Protein AF-A0A2W6E355-F1 (afdb_monomer)

pLDDT: mean 88.49, std 6.78, range [59.19, 97.25]

Sequence (75 aa):
MNGLDPAGIAWLRSLLRSLAAKGRTVVLASHLLGEIAQTADHVLIVSAGQLRFAGPLREIGETNEALESAFLNLT

Foldseek 3Di:
DPPDDPVRLVVVLVVLVVCVVVVDDDDDDDPQLVSCLSHPQWDWQDDPNDTQDTGGPVVQNSDSVSSVVVNVVRD

Solvent-accessible surface area (backbone atoms only — not comparable to full-atom values): 4672 Å² total; per-residue (Å²): 114,88,94,52,54,75,66,52,47,52,50,52,62,47,49,58,52,56,44,36,75,71,77,41,91,79,90,83,90,73,89,55,59,65,58,46,51,75,67,46,71,56,46,74,44,71,41,97,94,36,82,66,44,76,47,53,30,75,82,57,35,70,45,51,68,38,42,50,54,48,49,66,76,60,95

Nearest PDB structures (foldseek):
  8edw-assembly1_A  TM=9.386E-01  e=2.305E-01  Homo sapiens
  8zx1-assembly1_D  TM=8.870E-01  e=2.804E-01  Escherichia coli
  6mit-assembly2_E  TM=7.697E-01  e=3.642E-01  Enterobacter cloacae subsp. cloacae ATCC 13047
  5x5y-assembly1_A  TM=8.580E-01  e=7.475E-01  Pseudomonas aeruginosa PAO1
  4jbw-assembly2_C  TM=8.058E-01  e=5.755E-01  Escherichia coli K-12

Secondary structure (DSSP, 8-state):
-TT--HHHHHHHHHHHHHHHHTT-------S-HHHHHTT-SEEEEEETTEEEEEEEGGGT-SSHHHHHHHHHHH-

Structure (mmCIF, N/CA/C/O backbone):
data_AF-A0A2W6E355-F1
#
_entry.id   AF-A0A2W6E355-F1
#
loop_
_atom_site.group_PDB
_atom_site.id
_atom_site.type_symbol
_atom_site.label_atom_id
_atom_site.label_alt_id
_atom_site.label_comp_id
_atom_site.label_asym_id
_atom_site.label_entity_id
_atom_site.label_seq_id
_atom_site.pdbx_PDB_ins_code
_atom_site.Cartn_x
_atom_site.Cartn_y
_atom_site.Cartn_z
_atom_site.occupancy
_atom_site.B_iso_or_equiv
_atom_site.auth_seq_id
_atom_site.auth_comp_id
_atom_site.auth_asym_id
_atom_site.auth_atom_id
_atom_site.pdbx_PDB_model_num
ATOM 1 N N . MET A 1 1 ? 8.827 -1.376 -0.401 1.00 59.19 1 MET A N 1
ATOM 2 C CA . MET A 1 1 ? 9.688 -1.688 -1.569 1.00 59.19 1 MET A CA 1
ATOM 3 C C . MET A 1 1 ? 11.061 -1.010 -1.505 1.00 59.19 1 MET A C 1
ATOM 5 O O . MET A 1 1 ? 11.783 -1.008 -2.495 1.00 59.19 1 MET A O 1
ATOM 9 N N . ASN A 1 2 ? 11.4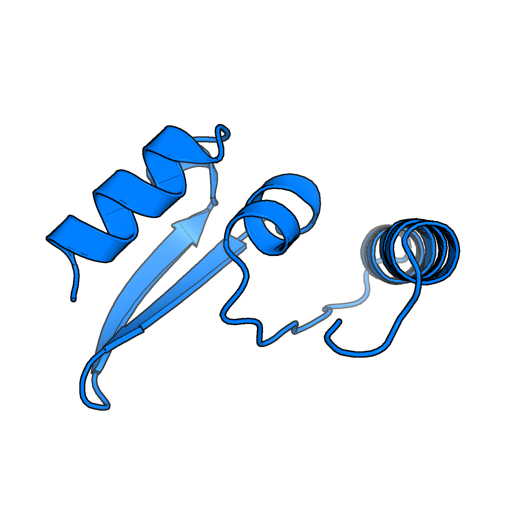64 -0.482 -0.344 1.00 60.19 2 ASN A N 1
ATOM 10 C CA . ASN A 1 2 ? 12.718 0.252 -0.216 1.00 60.19 2 ASN A CA 1
ATOM 11 C C . ASN A 1 2 ? 13.929 -0.673 -0.461 1.00 60.19 2 ASN A C 1
ATOM 13 O O . ASN A 1 2 ? 13.971 -1.770 0.096 1.00 60.19 2 ASN A O 1
ATOM 17 N N . GLY A 1 3 ? 14.876 -0.247 -1.302 1.00 75.38 3 GLY A N 1
ATOM 18 C CA . GLY A 1 3 ? 16.060 -1.033 -1.683 1.00 75.38 3 GLY A CA 1
ATOM 19 C C . GLY A 1 3 ? 15.906 -1.930 -2.921 1.00 75.38 3 GLY A C 1
ATOM 20 O O . GLY A 1 3 ? 16.877 -2.576 -3.306 1.00 75.38 3 GLY A O 1
ATOM 21 N N . LEU A 1 4 ? 14.729 -1.963 -3.559 1.00 81.06 4 LEU A N 1
ATOM 22 C CA . LEU A 1 4 ? 14.560 -2.543 -4.895 1.00 81.06 4 LEU A CA 1
ATOM 23 C C . LEU A 1 4 ? 14.802 -1.477 -5.964 1.00 81.06 4 LEU A C 1
ATOM 25 O O . LEU A 1 4 ? 14.397 -0.324 -5.815 1.00 81.06 4 LEU A O 1
ATOM 29 N N . ASP A 1 5 ? 15.434 -1.877 -7.060 1.00 89.81 5 ASP A N 1
ATOM 30 C CA . ASP A 1 5 ? 15.530 -1.055 -8.257 1.00 89.81 5 ASP A CA 1
ATOM 31 C C . ASP A 1 5 ? 14.144 -0.917 -8.935 1.00 89.81 5 ASP A C 1
ATOM 33 O O . ASP A 1 5 ? 13.215 -1.678 -8.630 1.00 89.81 5 ASP A O 1
ATOM 37 N N . PRO A 1 6 ? 13.959 0.029 -9.875 1.00 86.38 6 PRO A N 1
ATOM 38 C CA . PRO A 1 6 ? 12.667 0.233 -10.533 1.00 86.38 6 PRO A CA 1
ATOM 39 C C . PRO A 1 6 ? 12.089 -1.033 -11.187 1.00 86.38 6 PRO A C 1
ATOM 41 O O . PRO A 1 6 ? 10.871 -1.240 -11.160 1.00 86.38 6 PRO A O 1
ATOM 44 N N . ALA A 1 7 ? 12.941 -1.911 -11.734 1.00 90.31 7 ALA A N 1
ATOM 45 C CA . ALA A 1 7 ? 12.502 -3.18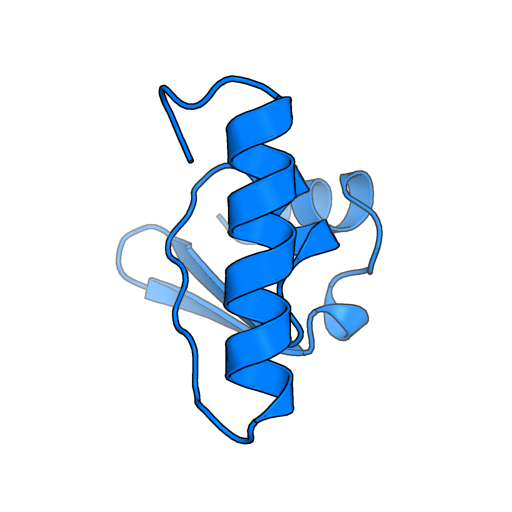1 -12.306 1.00 90.31 7 ALA A CA 1
ATOM 46 C C . ALA A 1 7 ? 12.025 -4.161 -11.222 1.00 90.31 7 ALA A C 1
ATOM 48 O O . ALA A 1 7 ? 10.965 -4.772 -11.379 1.00 90.31 7 ALA A O 1
ATOM 49 N N . GLY A 1 8 ? 12.736 -4.265 -10.094 1.00 91.00 8 GLY A N 1
ATOM 50 C CA . GLY A 1 8 ? 12.312 -5.052 -8.936 1.00 91.00 8 GLY A CA 1
ATOM 51 C C . GLY A 1 8 ? 10.976 -4.583 -8.354 1.00 91.00 8 GLY A C 1
ATOM 52 O O . GLY A 1 8 ? 10.113 -5.408 -8.037 1.00 91.00 8 GLY A O 1
ATOM 53 N N . ILE A 1 9 ? 10.751 -3.267 -8.289 1.00 88.00 9 ILE A N 1
ATOM 54 C CA . ILE A 1 9 ? 9.464 -2.677 -7.888 1.00 88.00 9 ILE A CA 1
ATOM 55 C C . ILE A 1 9 ? 8.358 -3.089 -8.863 1.00 88.00 9 ILE A C 1
ATOM 57 O O . ILE A 1 9 ? 7.301 -3.556 -8.434 1.00 88.00 9 ILE A O 1
ATOM 61 N N . ALA A 1 10 ? 8.592 -2.972 -10.172 1.00 88.50 10 ALA A N 1
ATOM 62 C CA . ALA A 1 10 ? 7.623 -3.380 -11.186 1.00 88.50 10 ALA A CA 1
ATOM 63 C C . ALA A 1 10 ? 7.309 -4.886 -11.121 1.00 88.50 10 ALA A C 1
ATOM 65 O O . ALA A 1 10 ? 6.142 -5.269 -11.199 1.00 88.50 10 ALA A O 1
ATOM 66 N N . TRP A 1 11 ? 8.317 -5.736 -10.907 1.00 92.38 11 TRP A N 1
ATOM 67 C CA . TRP A 1 11 ? 8.141 -7.182 -10.764 1.00 92.38 11 TRP A CA 1
ATOM 68 C C . TRP A 1 11 ? 7.321 -7.547 -9.523 1.00 92.38 11 TRP A C 1
ATOM 70 O O . TRP A 1 11 ? 6.334 -8.281 -9.630 1.00 92.38 11 TRP A O 1
ATOM 80 N N . LEU A 1 12 ? 7.656 -6.988 -8.355 1.00 91.31 12 LEU A N 1
ATOM 81 C CA . LEU A 1 12 ? 6.876 -7.198 -7.132 1.00 91.31 12 LEU A CA 1
ATOM 82 C C . LEU A 1 12 ? 5.448 -6.657 -7.325 1.00 91.31 12 LEU A C 1
ATOM 84 O O . LEU A 1 12 ? 4.458 -7.258 -6.889 1.00 91.31 12 LEU A O 1
ATOM 88 N N . ARG A 1 13 ? 5.320 -5.567 -8.091 1.00 89.81 13 ARG A N 1
ATOM 89 C CA . ARG A 1 13 ? 4.043 -5.021 -8.547 1.00 89.81 13 ARG A CA 1
ATOM 90 C C . ARG A 1 13 ? 3.335 -5.834 -9.643 1.00 89.81 13 ARG A C 1
ATOM 92 O O . ARG A 1 13 ? 2.167 -5.613 -9.931 1.00 89.81 13 ARG A O 1
ATOM 99 N N . SER A 1 14 ? 3.931 -6.867 -10.196 1.00 92.44 14 SER A N 1
ATOM 100 C CA . SER A 1 14 ? 3.175 -7.861 -10.961 1.00 92.44 14 SER A CA 1
ATOM 101 C C . SER A 1 14 ? 2.783 -9.027 -10.059 1.00 92.44 14 SER A C 1
ATOM 103 O O . SER A 1 14 ? 1.643 -9.492 -10.078 1.00 92.44 14 SER A O 1
ATOM 105 N N . LEU A 1 15 ? 3.703 -9.448 -9.188 1.00 93.50 15 LEU A N 1
ATOM 106 C CA . LEU A 1 15 ? 3.519 -10.591 -8.305 1.00 93.50 15 LEU A CA 1
ATOM 107 C C . LEU A 1 15 ? 2.318 -10.421 -7.367 1.00 93.50 15 LEU A C 1
ATOM 109 O O . LEU A 1 15 ? 1.433 -11.274 -7.383 1.00 93.50 15 LEU A O 1
ATOM 113 N N . LEU A 1 16 ? 2.244 -9.328 -6.595 1.00 93.31 16 LEU A N 1
ATOM 114 C CA . LEU A 1 16 ? 1.166 -9.146 -5.603 1.00 93.31 16 LEU A CA 1
ATOM 115 C C . LEU A 1 16 ? -0.228 -9.123 -6.263 1.00 93.31 16 LEU A C 1
ATOM 117 O O . LEU A 1 16 ? -1.145 -9.789 -5.796 1.00 93.31 16 LEU A O 1
ATOM 121 N N . ARG A 1 17 ? -0.348 -8.452 -7.412 1.00 92.12 17 ARG A N 1
ATOM 122 C CA . ARG A 1 17 ? -1.542 -8.375 -8.267 1.00 92.12 17 ARG A CA 1
ATOM 123 C C . ARG A 1 17 ? -1.931 -9.765 -8.771 1.00 92.12 17 ARG A C 1
ATOM 125 O O . ARG A 1 17 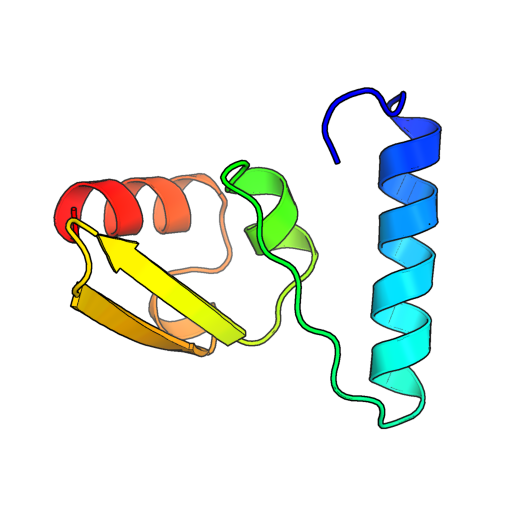? -3.089 -10.151 -8.674 1.00 92.12 17 ARG A O 1
ATOM 132 N N . SER A 1 18 ? -0.961 -10.562 -9.227 1.00 95.19 18 SER A N 1
ATOM 133 C CA . SER A 1 18 ? -1.216 -11.942 -9.663 1.00 95.19 18 SER A CA 1
ATOM 134 C C . SER A 1 18 ? -1.666 -12.863 -8.523 1.00 95.19 18 SER A C 1
ATOM 136 O O . SER A 1 18 ? -2.430 -13.799 -8.750 1.00 95.19 18 SER A O 1
ATOM 138 N N . LEU A 1 19 ? -1.192 -12.628 -7.294 1.00 95.69 19 LEU A N 1
ATOM 139 C CA . LEU A 1 19 ? -1.622 -13.380 -6.118 1.00 95.69 19 LEU A CA 1
ATOM 140 C C . LEU A 1 19 ? -3.056 -13.005 -5.741 1.00 95.69 19 LEU A C 1
ATOM 142 O O . LEU A 1 19 ? -3.864 -13.910 -5.537 1.00 95.69 19 LEU A O 1
ATOM 146 N N . ALA A 1 20 ? -3.370 -11.708 -5.730 1.00 94.62 20 ALA A N 1
ATOM 147 C CA . ALA A 1 20 ? -4.715 -11.196 -5.491 1.00 94.62 20 ALA A CA 1
ATOM 148 C C . ALA A 1 20 ? -5.721 -11.718 -6.528 1.00 94.62 20 ALA A C 1
ATOM 150 O O . ALA A 1 20 ? -6.755 -12.269 -6.158 1.00 94.62 20 ALA A O 1
ATOM 151 N N . ALA A 1 21 ? -5.363 -11.690 -7.817 1.00 94.38 21 ALA A N 1
ATOM 152 C CA . ALA A 1 21 ? -6.184 -12.222 -8.909 1.00 94.38 21 ALA A CA 1
ATOM 153 C C . ALA A 1 21 ? -6.488 -13.729 -8.786 1.00 94.38 21 ALA A C 1
ATOM 155 O O . ALA A 1 21 ? -7.450 -14.219 -9.369 1.00 94.38 21 ALA A O 1
ATOM 156 N N . LYS A 1 22 ? -5.700 -14.479 -8.002 1.00 97.25 22 LYS A N 1
ATOM 157 C CA . LYS A 1 22 ? -5.958 -15.892 -7.669 1.00 97.25 22 LYS A CA 1
ATOM 158 C C . LYS A 1 22 ? -6.874 -16.061 -6.444 1.00 97.25 22 LYS A C 1
ATOM 160 O O . LYS A 1 22 ? -6.910 -17.148 -5.873 1.00 97.25 22 LYS A O 1
ATOM 165 N N . GLY A 1 23 ? -7.555 -15.002 -6.005 1.00 95.75 23 GLY A N 1
ATOM 166 C CA . GLY A 1 23 ? -8.453 -15.004 -4.847 1.00 95.75 23 GLY A CA 1
ATOM 167 C C . GLY A 1 23 ? -7.742 -14.970 -3.492 1.00 95.75 23 GLY A C 1
ATOM 168 O O . GLY A 1 23 ? -8.335 -15.359 -2.490 1.00 95.75 23 GLY A O 1
ATOM 169 N N . ARG A 1 24 ? -6.466 -14.554 -3.438 1.00 96.06 24 ARG A N 1
ATOM 170 C CA . ARG A 1 24 ? -5.720 -14.431 -2.172 1.00 96.06 24 ARG A CA 1
ATOM 171 C C . ARG A 1 24 ? -5.821 -13.017 -1.612 1.00 96.06 24 ARG A C 1
ATOM 173 O O . ARG A 1 24 ? -5.632 -12.053 -2.344 1.00 96.06 24 ARG A O 1
ATOM 180 N N . THR A 1 25 ? -5.978 -12.893 -0.300 1.00 94.94 25 THR A N 1
ATOM 181 C CA . THR A 1 25 ? -5.805 -11.604 0.381 1.00 94.94 25 THR A CA 1
ATOM 182 C C . THR A 1 25 ? -4.319 -11.296 0.532 1.00 94.94 25 THR A C 1
ATOM 184 O O . THR A 1 25 ? -3.565 -12.098 1.084 1.00 94.94 25 THR A O 1
ATOM 187 N N . VAL A 1 26 ? -3.898 -10.128 0.051 1.00 93.88 26 VAL A N 1
ATOM 188 C CA . VAL A 1 26 ? -2.521 -9.638 0.162 1.00 93.88 26 VAL A CA 1
ATOM 189 C C . VAL A 1 26 ? -2.527 -8.362 0.992 1.00 93.88 26 VAL A C 1
ATOM 191 O O . VAL A 1 26 ? -3.232 -7.415 0.660 1.00 93.88 26 VAL A O 1
ATOM 194 N N . VAL A 1 27 ? -1.725 -8.331 2.056 1.00 92.62 27 VAL A N 1
ATOM 195 C CA . VAL A 1 27 ? -1.537 -7.137 2.888 1.00 92.62 27 VAL A CA 1
ATOM 196 C C . VAL A 1 27 ? -0.163 -6.550 2.593 1.00 92.62 27 VAL A C 1
ATOM 198 O O . VAL A 1 27 ? 0.848 -7.242 2.703 1.00 92.62 27 VAL A O 1
ATOM 201 N N . LEU A 1 28 ? -0.133 -5.271 2.223 1.00 89.75 28 LEU A N 1
ATOM 202 C CA . LEU A 1 28 ? 1.088 -4.508 1.993 1.00 89.75 28 LEU A CA 1
ATOM 203 C C . LEU A 1 28 ? 1.115 -3.314 2.949 1.00 89.75 28 LEU A C 1
ATOM 205 O O . LEU A 1 28 ? 0.229 -2.468 2.904 1.00 89.75 28 LEU A O 1
ATOM 209 N N . ALA A 1 29 ? 2.154 -3.231 3.777 1.00 88.44 29 ALA A N 1
ATOM 210 C CA . ALA A 1 29 ? 2.459 -2.039 4.559 1.00 88.44 29 ALA A CA 1
ATOM 211 C C . ALA A 1 29 ? 3.574 -1.255 3.852 1.00 88.44 29 ALA A C 1
ATOM 213 O O . ALA A 1 29 ? 4.687 -1.760 3.689 1.00 88.44 29 ALA A O 1
ATOM 214 N N . SER A 1 30 ? 3.275 -0.035 3.408 1.00 86.25 30 SER A N 1
ATOM 215 C CA . SER A 1 30 ? 4.247 0.885 2.809 1.00 86.25 30 SER A CA 1
ATOM 216 C C . SER A 1 30 ? 3.929 2.316 3.235 1.00 86.25 30 SER A C 1
ATOM 218 O O . SER A 1 30 ? 2.769 2.656 3.440 1.00 86.25 30 SER A O 1
ATOM 220 N N . HIS A 1 31 ? 4.964 3.145 3.359 1.00 85.88 31 HIS A N 1
ATOM 221 C CA . HIS A 1 31 ? 4.831 4.599 3.515 1.00 85.88 31 HIS A CA 1
ATOM 222 C C . HIS A 1 31 ? 4.928 5.332 2.166 1.00 85.88 31 HIS A C 1
ATOM 224 O O . HIS A 1 31 ? 4.766 6.545 2.103 1.00 85.88 31 HIS A O 1
ATOM 230 N N . LEU A 1 32 ? 5.219 4.608 1.081 1.00 84.81 32 LEU A N 1
ATOM 231 C CA . LEU A 1 32 ? 5.351 5.167 -0.259 1.00 84.81 32 LEU A CA 1
ATOM 232 C C . LEU A 1 32 ? 3.973 5.187 -0.929 1.00 84.81 32 LEU A C 1
ATOM 234 O O . LEU A 1 32 ? 3.512 4.173 -1.454 1.00 84.81 32 LEU A O 1
ATOM 238 N N . LEU A 1 33 ? 3.310 6.344 -0.902 1.00 84.75 33 LEU A N 1
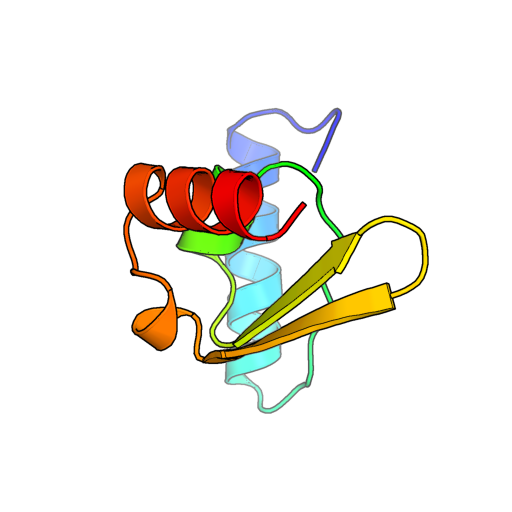ATOM 239 C CA . LEU A 1 33 ? 1.928 6.496 -1.376 1.00 84.75 33 LEU A CA 1
ATOM 240 C C . LEU A 1 33 ? 1.761 6.138 -2.859 1.00 84.75 33 LEU A C 1
ATOM 242 O O . LEU A 1 33 ? 0.804 5.453 -3.219 1.00 84.75 33 LEU A O 1
ATOM 246 N N . GLY A 1 34 ? 2.747 6.470 -3.697 1.00 81.94 34 GLY A N 1
ATOM 247 C CA . GLY A 1 34 ? 2.718 6.134 -5.124 1.00 81.94 34 GLY A CA 1
ATOM 248 C C . GLY A 1 34 ? 2.685 4.630 -5.406 1.00 81.94 34 GLY A C 1
ATOM 249 O O . GLY A 1 34 ? 2.130 4.201 -6.416 1.00 81.94 34 GLY A O 1
ATOM 250 N N . GLU A 1 35 ? 3.224 3.806 -4.504 1.00 81.75 35 GLU A N 1
ATOM 251 C CA . GLU A 1 35 ? 3.154 2.347 -4.628 1.00 81.75 35 GLU A CA 1
ATOM 252 C C . GLU A 1 35 ? 1.765 1.824 -4.285 1.00 81.75 35 GLU A C 1
ATOM 254 O O . GLU A 1 35 ? 1.265 0.928 -4.970 1.00 81.75 35 GLU A O 1
ATOM 259 N N . ILE A 1 36 ? 1.153 2.389 -3.239 1.00 87.00 36 ILE A N 1
ATOM 260 C CA . ILE A 1 36 ? -0.193 2.039 -2.782 1.00 87.00 36 ILE A CA 1
ATOM 261 C C . ILE A 1 36 ? -1.210 2.388 -3.866 1.00 87.00 36 ILE A C 1
ATOM 263 O O . ILE A 1 36 ? -1.987 1.515 -4.254 1.00 87.00 36 ILE A O 1
ATOM 267 N N . ALA A 1 37 ? -1.123 3.597 -4.431 1.00 85.31 37 ALA A N 1
ATOM 268 C CA . ALA A 1 37 ? -2.007 4.064 -5.497 1.00 85.31 37 ALA A CA 1
ATOM 269 C C . ALA A 1 37 ? -2.020 3.129 -6.724 1.00 85.31 37 ALA A C 1
ATOM 271 O O . ALA A 1 37 ? -3.048 2.936 -7.357 1.00 85.31 37 ALA A O 1
ATOM 272 N N . GLN A 1 38 ? -0.886 2.493 -7.040 1.00 84.00 38 GLN A N 1
ATOM 273 C CA . GLN A 1 38 ? -0.754 1.594 -8.196 1.00 84.00 38 GLN A CA 1
ATOM 274 C C . GLN A 1 38 ? -0.997 0.108 -7.880 1.00 84.00 38 GLN A C 1
ATOM 276 O O . GLN A 1 38 ? -0.799 -0.752 -8.747 1.00 84.00 38 GLN A O 1
ATOM 281 N N . THR A 1 39 ? -1.315 -0.238 -6.632 1.00 84.88 39 THR A N 1
ATOM 282 C CA . THR A 1 39 ? -1.279 -1.629 -6.156 1.00 84.88 39 THR A CA 1
ATOM 283 C C . THR A 1 39 ? -2.523 -2.070 -5.414 1.00 84.88 39 THR A C 1
ATOM 285 O O . THR A 1 39 ? -2.852 -3.253 -5.484 1.00 84.88 39 THR A O 1
ATOM 288 N N . ALA A 1 40 ? -3.135 -1.175 -4.649 1.00 89.06 40 ALA A N 1
ATOM 289 C CA . ALA A 1 40 ? -4.111 -1.541 -3.642 1.00 89.06 40 ALA A CA 1
ATOM 290 C C . ALA A 1 40 ? -5.538 -1.234 -4.100 1.00 89.06 40 ALA A C 1
ATOM 292 O O . ALA A 1 40 ? -5.823 -0.135 -4.561 1.00 89.06 40 ALA A O 1
ATOM 293 N N . ASP A 1 41 ? -6.445 -2.186 -3.891 1.00 90.75 41 ASP A N 1
ATOM 294 C CA . ASP A 1 41 ? -7.886 -1.970 -4.073 1.00 90.75 41 ASP A CA 1
ATOM 295 C C . ASP A 1 41 ? -8.506 -1.270 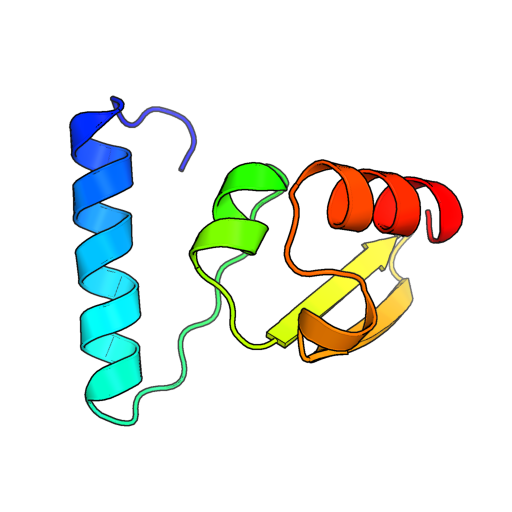-2.847 1.00 90.75 41 ASP A C 1
ATOM 297 O O . ASP A 1 41 ? -9.457 -0.494 -2.954 1.00 90.75 41 ASP A O 1
ATOM 301 N N . HIS A 1 42 ? -7.940 -1.540 -1.665 1.00 93.31 42 HIS A N 1
ATOM 302 C CA . HIS A 1 42 ? -8.340 -1.003 -0.366 1.00 93.31 42 HIS A CA 1
ATOM 303 C C . HIS A 1 42 ? -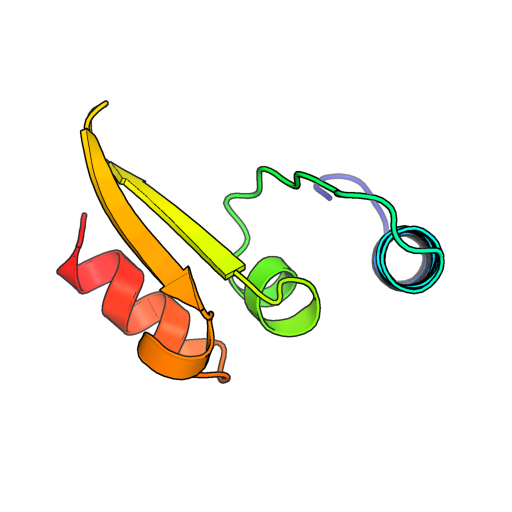7.129 -0.431 0.370 1.00 93.31 42 HIS A C 1
ATOM 305 O O . HIS A 1 42 ? -6.032 -0.986 0.293 1.00 93.31 42 HIS A O 1
ATOM 311 N N . VAL A 1 43 ? -7.337 0.637 1.139 1.00 93.50 43 VAL A N 1
ATOM 312 C CA . VAL A 1 43 ? -6.291 1.286 1.933 1.00 93.50 43 VAL A CA 1
ATOM 313 C C . VAL A 1 43 ? -6.733 1.468 3.381 1.00 93.50 43 VAL A C 1
ATOM 315 O O . VAL A 1 43 ? -7.897 1.744 3.674 1.00 93.50 43 VAL A O 1
ATOM 318 N N . LEU A 1 44 ? -5.777 1.284 4.290 1.00 93.25 44 LEU A N 1
ATOM 319 C CA . LEU A 1 44 ? -5.906 1.618 5.700 1.00 93.25 44 LEU A CA 1
ATOM 320 C C . LEU A 1 44 ? -4.885 2.708 6.013 1.00 93.25 44 LEU A C 1
ATOM 322 O O . LEU A 1 44 ? -3.694 2.522 5.763 1.00 93.25 44 LEU A O 1
ATOM 326 N N . ILE A 1 45 ? -5.344 3.825 6.571 1.00 91.81 45 ILE A N 1
ATOM 327 C CA . ILE A 1 45 ? -4.472 4.918 7.009 1.00 91.81 45 ILE A CA 1
ATOM 328 C C . ILE A 1 45 ? -4.426 4.899 8.529 1.00 91.81 45 ILE A C 1
ATOM 330 O O . ILE A 1 45 ? -5.457 5.011 9.195 1.00 91.81 45 ILE A O 1
ATOM 334 N N . VAL A 1 46 ? -3.221 4.758 9.072 1.00 91.62 46 VAL A N 1
ATOM 335 C CA . VAL A 1 46 ? -2.964 4.746 10.513 1.00 91.62 46 VAL A CA 1
ATOM 336 C C . VAL A 1 46 ? -2.075 5.936 10.856 1.00 91.62 46 VAL A C 1
ATOM 338 O O . VAL A 1 46 ? -1.007 6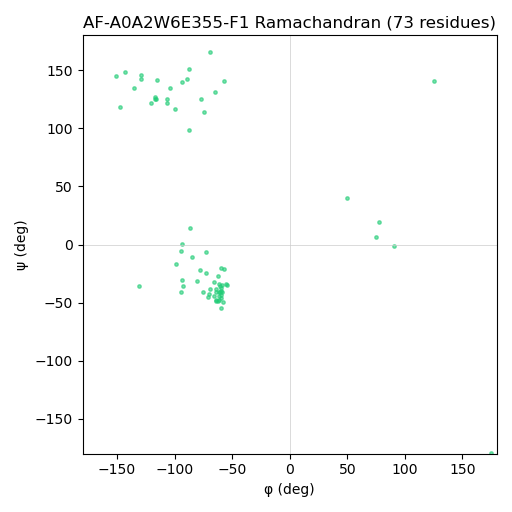.095 10.272 1.00 91.62 46 VAL A O 1
ATOM 341 N N . SER A 1 47 ? -2.504 6.750 11.821 1.00 91.44 47 SER A N 1
ATOM 342 C CA . SER A 1 47 ? -1.729 7.873 12.359 1.00 91.44 47 SER A CA 1
ATOM 343 C C . SER A 1 47 ? -1.812 7.884 13.880 1.00 91.44 47 SER A C 1
ATOM 345 O O . SER A 1 47 ? -2.889 7.692 14.448 1.00 91.44 47 SER A O 1
ATOM 347 N N . ALA A 1 48 ? -0.669 8.084 14.542 1.00 92.06 48 ALA A N 1
ATOM 348 C CA . ALA A 1 48 ? -0.546 8.119 16.003 1.00 92.06 48 ALA A CA 1
ATOM 349 C C . ALA A 1 48 ? -1.206 6.916 16.720 1.00 92.06 48 ALA A C 1
ATOM 351 O O . ALA A 1 48 ? -1.858 7.065 17.750 1.00 92.06 48 ALA A O 1
ATOM 352 N N . GLY A 1 49 ? -1.069 5.713 16.150 1.00 93.06 49 GLY A N 1
ATOM 353 C CA . GLY A 1 49 ? -1.651 4.483 16.705 1.00 93.06 49 GLY A CA 1
ATOM 354 C C . GLY A 1 49 ? -3.166 4.340 16.517 1.00 93.06 49 GLY A C 1
ATOM 355 O O . GLY A 1 49 ? -3.748 3.393 17.038 1.00 93.06 49 GLY A O 1
ATOM 356 N N . GLN A 1 50 ? -3.809 5.241 15.769 1.00 93.75 50 GLN A N 1
ATOM 357 C CA . GLN A 1 50 ? -5.243 5.204 15.490 1.00 93.75 50 GLN A CA 1
ATOM 358 C C . GLN A 1 50 ? -5.524 4.993 14.003 1.00 93.75 50 GLN A C 1
ATOM 360 O O . GLN A 1 50 ? -4.850 5.558 13.140 1.00 93.75 50 GLN A O 1
ATOM 365 N N . LEU A 1 51 ? -6.551 4.194 13.709 1.00 94.19 51 LEU A N 1
ATOM 366 C CA . LEU A 1 51 ? -7.077 4.018 12.359 1.00 94.19 51 LEU A CA 1
ATOM 367 C C . LEU A 1 51 ? -7.868 5.272 11.967 1.00 94.19 51 LEU A C 1
ATOM 369 O O . LEU A 1 51 ? -8.897 5.569 12.567 1.00 94.19 51 LEU A O 1
ATOM 373 N N . ARG A 1 52 ? -7.370 6.009 10.973 1.00 94.56 52 ARG A N 1
ATOM 374 C CA . ARG A 1 52 ? -7.971 7.256 10.474 1.00 94.56 52 ARG A CA 1
ATOM 375 C C . ARG A 1 52 ? -8.899 7.017 9.286 1.00 94.56 52 ARG A C 1
ATOM 377 O O . ARG A 1 52 ? -9.870 7.742 9.120 1.00 94.56 52 ARG A O 1
ATOM 384 N N . PHE A 1 53 ? -8.612 5.992 8.484 1.00 93.69 53 PHE A N 1
ATOM 385 C CA . PHE A 1 53 ? -9.435 5.584 7.348 1.00 93.69 53 PHE A CA 1
ATOM 386 C C . PHE A 1 53 ? -9.292 4.083 7.087 1.00 93.69 53 PHE A C 1
ATOM 388 O O . PHE A 1 53 ? -8.197 3.534 7.229 1.00 93.69 53 PHE A O 1
ATOM 395 N N . ALA A 1 54 ? -10.379 3.440 6.663 1.00 94.62 54 ALA A N 1
ATOM 396 C CA . ALA A 1 54 ? -10.376 2.090 6.114 1.00 94.62 54 ALA A CA 1
ATOM 397 C C . ALA A 1 54 ? -11.469 1.965 5.051 1.00 94.62 54 ALA A C 1
ATOM 399 O O . ALA A 1 54 ? -12.651 2.102 5.361 1.00 94.62 54 ALA A O 1
ATOM 400 N N . GLY A 1 55 ? -11.077 1.675 3.814 1.00 94.50 55 GLY A N 1
ATOM 401 C CA . GLY A 1 55 ? -12.030 1.612 2.713 1.00 94.50 55 GLY A CA 1
ATOM 402 C C . GLY A 1 55 ? -11.380 1.399 1.348 1.00 94.50 55 GLY A C 1
ATOM 403 O O . GLY A 1 55 ? -10.157 1.249 1.255 1.00 94.50 55 GLY A O 1
ATOM 404 N N . PRO A 1 56 ? -12.196 1.338 0.285 1.00 94.06 56 PRO A N 1
ATOM 405 C CA . PRO A 1 56 ? -11.733 1.315 -1.096 1.00 94.06 56 PRO A CA 1
ATOM 406 C C . PRO A 1 56 ? -10.862 2.533 -1.420 1.00 94.06 56 PRO A C 1
ATOM 408 O O . PRO A 1 56 ? -11.200 3.656 -1.048 1.00 94.06 56 PRO A O 1
ATOM 411 N N . LEU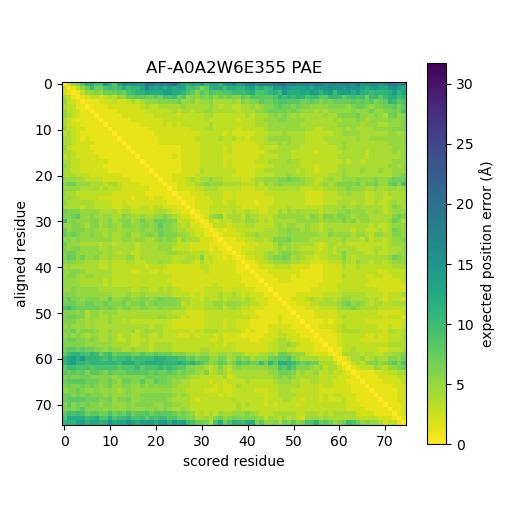 A 1 57 ? -9.789 2.337 -2.191 1.00 90.69 57 LEU A N 1
ATOM 412 C CA . LEU A 1 57 ? -8.896 3.435 -2.588 1.00 90.69 57 LEU A CA 1
ATOM 413 C C . LEU A 1 57 ? -9.641 4.546 -3.357 1.00 90.69 57 LEU A C 1
ATOM 415 O O . LEU A 1 57 ? -9.369 5.729 -3.166 1.00 90.69 57 LEU A O 1
ATOM 419 N N . ARG A 1 58 ? -10.644 4.171 -4.159 1.00 90.12 58 ARG A N 1
ATOM 420 C CA . ARG A 1 58 ? -11.507 5.094 -4.918 1.00 90.12 58 ARG A CA 1
ATOM 421 C C . ARG A 1 58 ? -12.242 6.143 -4.072 1.00 90.12 58 ARG A C 1
ATOM 423 O O . ARG A 1 58 ? -12.660 7.153 -4.620 1.00 90.12 58 ARG A O 1
ATOM 430 N N . GLU A 1 59 ? -12.424 5.920 -2.769 1.00 89.88 59 GLU A N 1
ATOM 431 C CA . GLU A 1 59 ? -13.050 6.907 -1.871 1.00 89.88 59 GLU A CA 1
ATOM 432 C C . GLU A 1 59 ? -12.084 8.029 -1.473 1.00 89.88 59 GLU A C 1
ATOM 434 O O . GLU A 1 59 ? -12.520 9.117 -1.108 1.00 89.88 59 GLU A O 1
ATOM 439 N N . ILE A 1 60 ? -10.778 7.772 -1.571 1.00 85.75 60 ILE A N 1
ATOM 440 C CA . ILE A 1 60 ? -9.726 8.758 -1.326 1.00 85.75 60 ILE A CA 1
ATOM 441 C C . ILE A 1 60 ? -9.316 9.467 -2.624 1.00 85.75 60 ILE A C 1
ATOM 443 O O . ILE A 1 60 ? -9.014 10.659 -2.628 1.00 85.75 60 ILE A O 1
ATOM 447 N N . GLY A 1 61 ? -9.315 8.720 -3.726 1.00 80.44 61 GLY A N 1
ATOM 448 C CA . GLY A 1 61 ? -8.872 9.163 -5.041 1.00 80.44 61 GLY A CA 1
ATOM 449 C C . GLY A 1 61 ? -7.801 8.230 -5.598 1.00 80.44 61 GLY A C 1
ATOM 450 O O . GLY A 1 61 ? -6.937 7.738 -4.877 1.00 80.44 61 GLY A O 1
ATOM 451 N N . GLU A 1 62 ? -7.875 7.963 -6.901 1.00 74.62 62 GLU A N 1
ATOM 452 C CA . GLU A 1 62 ? -7.023 6.967 -7.575 1.00 74.62 62 GLU A CA 1
ATOM 453 C C . GLU A 1 62 ? -5.659 7.535 -8.004 1.00 74.62 62 GLU A C 1
ATOM 455 O O . GLU A 1 62 ? -4.750 6.797 -8.382 1.00 74.62 62 GLU A O 1
ATOM 460 N N . THR A 1 63 ? -5.498 8.857 -7.937 1.00 82.31 63 THR A N 1
ATOM 461 C CA . THR A 1 63 ? -4.245 9.549 -8.258 1.00 82.31 63 THR A CA 1
ATOM 462 C C . THR A 1 63 ? -3.331 9.632 -7.045 1.00 82.31 63 THR A C 1
ATOM 464 O O . THR A 1 63 ? -3.802 9.771 -5.914 1.00 82.31 63 THR A O 1
ATOM 467 N N . ASN A 1 64 ? -2.022 9.666 -7.291 1.00 84.12 64 ASN A N 1
ATOM 468 C CA . ASN A 1 64 ? -1.036 9.853 -6.232 1.00 84.12 64 ASN A CA 1
ATOM 469 C C . ASN A 1 64 ? -1.247 11.177 -5.469 1.00 84.12 64 ASN A C 1
ATOM 471 O O . ASN A 1 64 ? -1.198 11.163 -4.243 1.00 84.12 64 ASN A O 1
ATOM 475 N N . GLU A 1 65 ? -1.562 12.286 -6.159 1.00 86.75 65 GLU A N 1
ATOM 476 C CA . GLU A 1 65 ? -1.799 13.574 -5.485 1.00 86.75 65 GLU A CA 1
ATOM 477 C C . GLU A 1 65 ? -3.019 13.539 -4.551 1.00 86.75 65 GLU A C 1
ATOM 479 O O . GLU A 1 65 ? -2.986 14.115 -3.462 1.00 86.75 65 GLU A O 1
ATOM 484 N N . ALA A 1 66 ? -4.096 12.854 -4.947 1.00 86.19 66 ALA A N 1
ATOM 485 C CA . ALA A 1 66 ? -5.292 12.715 -4.112 1.00 86.19 66 ALA A CA 1
ATOM 486 C C . ALA A 1 66 ? -5.013 11.894 -2.846 1.00 86.19 66 ALA A C 1
ATOM 488 O O . ALA A 1 66 ? -5.402 12.298 -1.749 1.00 86.19 66 ALA A O 1
ATOM 489 N N . LEU A 1 67 ? -4.289 10.777 -2.984 1.00 86.38 67 LEU A N 1
ATOM 490 C CA . LEU A 1 67 ? -3.907 9.940 -1.849 1.00 86.38 67 LEU A CA 1
ATOM 491 C C . LEU A 1 67 ? -2.979 10.686 -0.881 1.00 86.38 67 LEU A C 1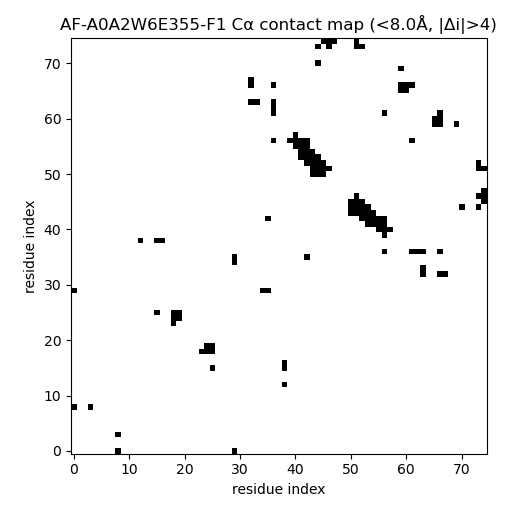
ATOM 493 O O . LEU A 1 67 ? -3.152 10.589 0.332 1.00 86.38 67 LEU A O 1
ATOM 497 N N . GLU A 1 68 ? -2.029 11.456 -1.409 1.00 87.94 68 GLU A N 1
ATOM 498 C CA . GLU A 1 68 ? -1.154 12.323 -0.617 1.00 87.94 68 GLU A CA 1
ATOM 499 C C . GLU A 1 68 ? -1.936 13.397 0.136 1.00 87.94 68 GLU A C 1
ATOM 501 O O . GLU A 1 68 ? -1.794 13.529 1.352 1.00 87.94 68 GLU A O 1
ATOM 506 N N . SER A 1 69 ? -2.831 14.100 -0.556 1.00 88.62 69 SER A N 1
ATOM 507 C CA . SER A 1 69 ? -3.671 15.139 0.046 1.00 88.62 69 SER A CA 1
ATOM 508 C C . SER A 1 69 ? -4.550 14.583 1.167 1.00 88.62 69 SER A C 1
ATOM 510 O O . SER A 1 69 ? -4.660 15.175 2.239 1.00 88.62 69 SER A O 1
ATOM 512 N N . ALA A 1 70 ? -5.159 13.418 0.954 1.00 86.56 70 ALA A N 1
ATOM 513 C CA . ALA A 1 70 ? -5.968 12.774 1.974 1.00 86.56 70 ALA A CA 1
ATOM 514 C C . ALA A 1 70 ? -5.148 12.254 3.152 1.00 86.56 70 ALA A C 1
ATOM 516 O O . ALA A 1 70 ? -5.595 12.384 4.288 1.00 86.56 70 ALA A O 1
ATOM 517 N N . PHE A 1 71 ? -3.958 11.701 2.908 1.00 86.56 71 PHE A N 1
ATOM 518 C CA . PHE A 1 71 ? -3.056 11.310 3.986 1.00 86.56 71 PHE A CA 1
ATOM 519 C C . PHE A 1 71 ? -2.732 12.518 4.872 1.00 86.56 71 PHE A C 1
ATOM 521 O O . PHE A 1 71 ? -2.957 12.446 6.076 1.00 86.56 71 PHE A O 1
ATOM 528 N N . LEU A 1 72 ? -2.332 13.647 4.274 1.00 88.44 72 LEU A N 1
ATOM 529 C CA . LEU A 1 72 ? -2.034 14.889 4.996 1.00 88.44 72 LEU A CA 1
ATOM 530 C C . LEU A 1 72 ? -3.236 15.438 5.779 1.00 88.44 72 LEU A C 1
ATOM 532 O O . LEU A 1 72 ? -3.060 15.965 6.871 1.00 88.44 72 LEU A O 1
ATOM 536 N N . ASN A 1 73 ? -4.456 15.296 5.258 1.00 88.94 73 ASN A N 1
ATOM 537 C CA . ASN A 1 73 ? -5.670 15.719 5.965 1.00 88.94 73 ASN A CA 1
ATOM 538 C C . ASN A 1 73 ? -6.042 14.795 7.137 1.00 88.94 73 ASN A C 1
ATOM 540 O O . ASN A 1 73 ? -6.772 15.204 8.041 1.00 88.94 73 ASN A O 1
ATOM 544 N N . LEU A 1 74 ? -5.601 13.537 7.100 1.00 83.94 74 LEU A N 1
ATOM 545 C CA . LEU A 1 74 ? -5.974 12.505 8.065 1.00 83.94 74 LEU A CA 1
ATOM 546 C C . LEU A 1 74 ? -4.929 12.285 9.156 1.00 83.94 74 LEU A C 1
ATOM 548 O O . LEU A 1 74 ? -5.267 11.655 10.164 1.00 83.94 74 LEU A O 1
ATOM 552 N N . THR A 1 75 ? -3.691 12.742 8.973 1.00 79.12 75 THR A N 1
ATOM 553 C CA . THR A 1 75 ? -2.588 12.561 9.930 1.00 79.12 75 THR A CA 1
ATOM 554 C C . THR A 1 75 ? -2.309 13.817 10.722 1.00 79.12 75 THR A C 1
ATOM 556 O O . THR A 1 75 ? -2.359 13.689 11.968 1.00 79.12 75 THR A O 1
#

Mean predicted aligned error: 4.13 Å

Radius of gyration: 12.77 Å; Cα contacts (8 Å, |Δi|>4): 66; chains: 1; bounding box: 29×32×29 Å